Protein AF-A0A948TXX6-F1 (afdb_monomer)

Radius of gyration: 43.71 Å; Cα contacts (8 Å, |Δi|>4): 68; chains: 1; bounding box: 75×40×114 Å

Solvent-accessible surface area (backbone atoms only — not comparable to full-atom values): 9668 Å² total; per-residue (Å²): 133,86,66,78,89,77,59,56,74,69,57,52,52,53,51,52,52,50,51,52,52,50,51,52,52,50,52,50,49,63,56,50,52,58,52,55,53,48,55,55,49,54,52,52,51,52,52,49,52,52,52,55,50,53,52,49,51,52,53,50,51,52,49,54,49,49,52,52,50,49,53,51,51,51,51,51,61,66,66,42,76,70,42,74,52,79,82,43,51,57,52,50,51,55,48,53,52,50,40,25,58,78,33,66,29,49,73,48,80,44,76,57,71,88,86,69,82,55,94,81,62,70,59,77,84,52,71,46,77,48,75,50,65,54,71,73,33,52,53,50,33,51,56,54,57,73,71,40,103,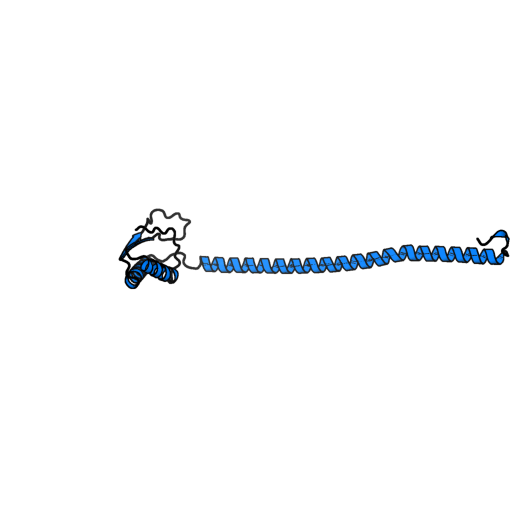59,97,78,78,87,87,79,88,86,88,83,134

Foldseek 3Di:
DPDPVPDDPVVVVVVVVVVVVVVVVVVVCVVVVVVVVVVVVVVVVVVVVVVVVVVVVVVVVVVVVVVVVVVVVVVVVVVPQLDCPPVCVVVVVVLLVVLCVVLVKDKDKDWDDPPDPPVPDRDDTDIDIDIDDDPVSVVSSVVSVVPDPDDDDDPDDDDDD

pLDDT: mean 81.22, std 14.35, range [43.41, 95.06]

Secondary structure (DSSP, 8-state):
---GGGS-HHHHHHHHHHHHHHHHHHHHHHHHHHHHHHHHHHHHHHHHHHHHHHHHHHHHHHHHHHHHHHHHHHHHHHHS--S--HHHHHHHHHHHHHHHHHTT-EEEEEE-------TTS-----EEEEEES-HHHHHHHHHHHHTSSS-----------

Mean predicted aligned error: 16.46 Å

Sequence (161 aa):
MINAASLNPRQKIYLTALIWLAILGALILWVLMPLVSQIQGDGSELARKKQEMELFYQDWEALAKSQKNYQVMANELNALPAILPANEALKFIVLIEKFAQVTNNQQTVAVVDASQPDKTQKGTIDLQINLRGNFPDLVKFLIYLENAPYYSYLKSLQAQR

Structure (mmCIF, N/CA/C/O backbone):
data_AF-A0A948TXX6-F1
#
_entry.id   AF-A0A948TXX6-F1
#
loop_
_atom_site.group_PDB
_atom_site.id
_atom_site.type_symbol
_atom_site.label_atom_id
_atom_site.label_alt_id
_atom_site.label_comp_id
_atom_site.label_asym_id
_atom_site.label_entity_id
_atom_site.label_seq_id
_atom_site.pdbx_PDB_ins_code
_atom_site.Cartn_x
_atom_site.Cartn_y
_atom_site.Cartn_z
_atom_site.occupancy
_atom_site.B_iso_or_equiv
_atom_site.auth_seq_id
_atom_site.auth_comp_id
_atom_site.auth_asym_id
_atom_site.auth_atom_id
_atom_site.pdbx_PDB_model_num
ATOM 1 N N . MET A 1 1 ? 36.294 -26.604 -62.347 1.00 43.97 1 MET A N 1
ATOM 2 C CA . MET A 1 1 ? 37.393 -25.614 -62.379 1.00 43.97 1 MET A CA 1
ATOM 3 C C . MET A 1 1 ? 37.492 -25.066 -63.796 1.00 43.97 1 MET A C 1
ATOM 5 O O . MET A 1 1 ? 37.871 -25.809 -64.690 1.00 43.97 1 MET A O 1
ATOM 9 N N . ILE A 1 2 ? 37.050 -23.827 -64.036 1.00 53.91 2 ILE A N 1
ATOM 10 C CA . ILE A 1 2 ? 37.133 -23.206 -65.368 1.00 53.91 2 ILE A CA 1
ATOM 11 C C . ILE A 1 2 ? 38.591 -22.788 -65.582 1.00 53.91 2 ILE A C 1
ATOM 13 O O . ILE A 1 2 ? 39.121 -21.965 -64.839 1.00 53.91 2 ILE A O 1
ATOM 17 N N . ASN A 1 3 ? 39.259 -23.408 -66.553 1.00 52.59 3 ASN A N 1
ATOM 18 C CA . ASN A 1 3 ? 40.684 -23.228 -66.796 1.00 52.59 3 ASN A CA 1
ATOM 19 C C . ASN A 1 3 ? 40.921 -21.880 -67.510 1.00 52.59 3 ASN A C 1
ATOM 21 O O . ASN A 1 3 ? 40.716 -21.759 -68.722 1.00 52.59 3 ASN A O 1
ATOM 25 N N . ALA A 1 4 ? 41.322 -20.850 -66.754 1.00 57.56 4 ALA A N 1
ATOM 26 C CA . ALA A 1 4 ? 41.476 -19.465 -67.224 1.00 57.56 4 ALA A CA 1
ATOM 27 C C . ALA A 1 4 ? 42.506 -19.287 -68.364 1.00 57.56 4 ALA A C 1
ATOM 29 O O . ALA A 1 4 ? 42.577 -18.225 -68.989 1.00 57.56 4 ALA A O 1
ATOM 30 N N . ALA A 1 5 ? 43.285 -20.327 -68.675 1.00 58.97 5 ALA A N 1
ATOM 31 C CA . ALA A 1 5 ? 44.251 -20.350 -69.769 1.00 58.97 5 ALA A CA 1
ATOM 32 C C . ALA A 1 5 ? 43.617 -20.440 -71.177 1.00 58.97 5 ALA A C 1
ATOM 34 O O . ALA A 1 5 ? 44.283 -20.090 -72.143 1.00 58.97 5 ALA A O 1
ATOM 35 N N . SER A 1 6 ? 42.340 -20.833 -71.307 1.00 60.09 6 SER A N 1
ATOM 36 C CA . SER A 1 6 ? 41.671 -21.068 -72.611 1.00 60.09 6 SER A CA 1
ATOM 37 C C . SER A 1 6 ? 40.690 -19.971 -73.067 1.00 60.09 6 SER A C 1
ATOM 39 O O . SER A 1 6 ? 40.086 -20.080 -74.131 1.00 60.09 6 SER A O 1
ATOM 41 N N . LEU A 1 7 ? 40.517 -18.904 -72.280 1.00 61.75 7 LEU A N 1
ATOM 42 C CA . LEU A 1 7 ? 39.529 -17.851 -72.549 1.00 61.75 7 LEU A CA 1
ATOM 43 C C . LEU A 1 7 ? 40.089 -16.743 -73.454 1.00 61.75 7 LEU A C 1
ATOM 45 O O . LEU A 1 7 ? 41.176 -16.212 -73.210 1.00 61.75 7 LEU A O 1
ATOM 49 N N . ASN A 1 8 ? 39.297 -16.346 -74.451 1.00 73.75 8 ASN A N 1
ATOM 50 C CA . ASN A 1 8 ? 39.593 -15.247 -75.373 1.00 73.75 8 ASN A CA 1
ATOM 51 C C . ASN A 1 8 ? 39.732 -13.921 -74.573 1.00 73.75 8 ASN A C 1
ATOM 53 O O . ASN A 1 8 ? 38.963 -13.725 -73.624 1.00 73.75 8 ASN A O 1
ATOM 57 N N . PRO A 1 9 ? 40.644 -12.978 -74.898 1.00 76.69 9 PRO A N 1
ATOM 58 C CA . PRO A 1 9 ? 40.934 -11.814 -74.046 1.00 76.69 9 PRO A CA 1
ATOM 59 C C . PRO A 1 9 ? 39.707 -10.969 -73.676 1.00 76.69 9 PRO A C 1
ATOM 61 O O . PRO A 1 9 ? 39.609 -10.476 -72.555 1.00 76.69 9 PRO A O 1
ATOM 64 N N . ARG A 1 10 ? 38.716 -10.874 -74.573 1.00 78.19 10 ARG A N 1
ATOM 65 C CA . ARG A 1 10 ? 37.445 -10.175 -74.311 1.00 78.19 10 ARG A CA 1
ATOM 66 C C . ARG A 1 10 ? 36.621 -10.837 -73.200 1.00 78.19 10 ARG A C 1
ATOM 68 O O . ARG A 1 10 ? 36.056 -10.142 -72.367 1.00 78.19 10 ARG A O 1
ATOM 75 N N . GLN A 1 11 ? 36.586 -12.169 -73.142 1.00 82.44 11 GLN A N 1
ATOM 76 C CA . GLN A 1 11 ? 35.839 -12.911 -72.117 1.00 82.44 11 GLN A CA 1
ATOM 77 C C . GLN A 1 11 ? 36.478 -12.774 -70.731 1.00 82.44 11 GLN A C 1
ATOM 79 O O . GLN A 1 11 ? 35.762 -12.707 -69.735 1.00 82.44 11 GLN A O 1
ATOM 84 N N . LYS A 1 12 ? 37.812 -12.666 -70.661 1.00 81.88 12 LYS A N 1
ATOM 85 C CA . LYS A 1 12 ? 38.522 -12.391 -69.402 1.00 81.88 12 LYS A CA 1
ATOM 86 C C . LYS A 1 12 ? 38.138 -11.029 -68.823 1.00 81.88 12 LYS A C 1
ATOM 88 O O . LYS A 1 12 ? 37.918 -10.945 -67.623 1.00 81.88 12 LYS A O 1
ATOM 93 N N . ILE A 1 13 ? 37.992 -10.007 -69.670 1.00 87.12 13 ILE A N 1
ATOM 94 C CA . ILE A 1 13 ? 37.581 -8.653 -69.258 1.00 87.12 13 ILE A CA 1
ATOM 95 C C . ILE A 1 13 ? 36.144 -8.644 -68.722 1.00 87.12 13 ILE A C 1
ATOM 97 O O . ILE A 1 13 ? 35.882 -8.054 -67.679 1.00 87.12 13 ILE A O 1
ATOM 101 N N . TYR A 1 14 ? 35.209 -9.328 -69.390 1.00 89.38 14 TYR A N 1
ATOM 102 C CA . TYR A 1 14 ? 33.835 -9.427 -68.883 1.00 89.38 14 TYR A CA 1
ATOM 103 C C . TYR A 1 14 ? 33.757 -10.200 -67.564 1.00 89.38 14 TYR A C 1
ATOM 105 O O . TYR A 1 14 ? 33.011 -9.806 -66.672 1.00 89.38 14 TYR A O 1
ATOM 113 N N . LEU A 1 15 ? 34.547 -11.268 -67.412 1.00 89.00 15 LEU A N 1
ATOM 114 C CA . LEU A 1 15 ? 34.576 -12.052 -66.181 1.00 89.00 15 LEU A CA 1
ATOM 115 C C . LEU A 1 15 ? 35.136 -11.242 -65.005 1.00 89.00 15 LEU A C 1
ATOM 117 O O . LEU A 1 15 ? 34.557 -11.263 -63.922 1.00 89.00 15 LEU A O 1
ATOM 121 N N . THR A 1 16 ? 36.227 -10.497 -65.208 1.00 88.69 16 THR A N 1
ATOM 122 C CA . THR A 1 16 ? 36.783 -9.633 -64.157 1.00 88.69 16 THR A CA 1
ATOM 123 C C . THR A 1 16 ? 35.846 -8.478 -63.820 1.00 88.69 16 THR A C 1
ATOM 125 O O . THR A 1 16 ? 35.667 -8.184 -62.641 1.00 88.69 16 THR A O 1
ATOM 128 N N . ALA A 1 17 ? 35.189 -7.870 -64.812 1.00 91.38 17 ALA A N 1
ATOM 129 C CA . ALA A 1 17 ? 34.179 -6.838 -64.582 1.00 91.38 17 ALA A CA 1
ATOM 130 C C . ALA A 1 17 ? 32.981 -7.367 -63.772 1.00 91.38 17 ALA A C 1
ATOM 132 O O . ALA A 1 17 ? 32.533 -6.704 -62.839 1.00 91.38 17 ALA A O 1
ATOM 133 N N . LEU A 1 18 ? 32.503 -8.580 -64.074 1.00 93.69 18 LEU A N 1
ATOM 134 C CA . LEU A 1 18 ? 31.420 -9.230 -63.332 1.00 93.69 18 LEU A CA 1
ATOM 135 C C . LEU A 1 18 ? 31.816 -9.502 -61.873 1.00 93.69 18 LEU A C 1
ATOM 137 O O . LEU A 1 18 ? 31.027 -9.251 -60.966 1.00 93.69 18 LEU A O 1
ATOM 141 N N . ILE A 1 19 ? 33.044 -9.977 -61.639 1.00 93.69 19 ILE A N 1
ATOM 142 C CA . ILE A 1 19 ? 33.568 -10.212 -60.286 1.00 93.69 19 ILE A CA 1
ATOM 143 C C . ILE A 1 19 ? 33.625 -8.899 -59.498 1.00 93.69 19 ILE A C 1
ATOM 145 O O . ILE A 1 19 ? 33.154 -8.851 -58.365 1.00 93.69 19 ILE A O 1
ATOM 149 N N . TRP A 1 20 ? 34.136 -7.821 -60.097 1.00 93.81 20 TRP A N 1
ATOM 150 C CA . TRP A 1 20 ? 34.177 -6.508 -59.445 1.00 93.81 20 TRP A CA 1
ATOM 151 C C . TRP A 1 20 ? 32.785 -5.966 -59.118 1.00 93.81 20 TRP A C 1
ATOM 153 O O . TRP A 1 20 ? 32.577 -5.434 -58.027 1.00 93.81 20 TRP A O 1
ATOM 163 N N . LEU A 1 21 ? 31.818 -6.152 -60.018 1.00 94.88 21 LEU A N 1
ATOM 164 C CA . LEU A 1 21 ? 30.430 -5.762 -59.784 1.00 94.88 21 LEU A CA 1
ATOM 165 C C . LEU A 1 21 ? 29.803 -6.561 -58.628 1.00 94.88 21 LEU A C 1
ATOM 167 O O . LEU A 1 21 ? 29.129 -5.989 -57.774 1.00 94.88 21 LEU A O 1
ATOM 171 N N . ALA A 1 22 ? 30.059 -7.871 -58.570 1.00 94.56 22 ALA A N 1
ATOM 172 C CA . ALA A 1 22 ? 29.578 -8.733 -57.493 1.00 94.56 22 AL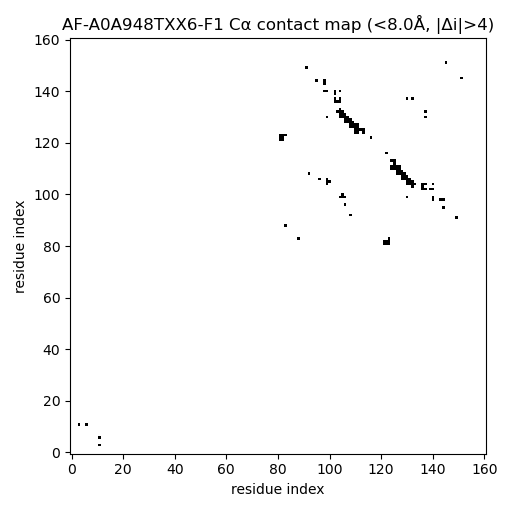A A CA 1
ATOM 173 C C . ALA A 1 22 ? 30.192 -8.355 -56.136 1.00 94.56 22 ALA A C 1
ATOM 175 O O . ALA A 1 22 ? 29.478 -8.306 -55.136 1.00 94.56 22 ALA A O 1
ATOM 176 N N . ILE A 1 23 ? 31.490 -8.032 -56.103 1.00 95.06 23 ILE A N 1
ATOM 177 C CA . ILE A 1 23 ? 32.179 -7.563 -54.893 1.00 95.06 23 ILE A CA 1
ATOM 178 C C . ILE A 1 23 ? 31.571 -6.245 -54.407 1.00 95.06 23 ILE A C 1
ATOM 180 O O . ILE A 1 23 ? 31.259 -6.124 -53.226 1.00 95.06 23 ILE A O 1
ATOM 184 N N . LEU A 1 24 ? 31.348 -5.280 -55.306 1.00 94.75 24 LEU A N 1
ATOM 185 C CA . LEU A 1 24 ? 30.702 -4.009 -54.963 1.00 94.75 24 LEU A CA 1
ATOM 186 C C . LEU A 1 24 ? 29.284 -4.217 -54.417 1.00 94.75 24 LEU A C 1
ATOM 188 O O . LEU A 1 24 ? 28.935 -3.641 -53.388 1.00 94.75 24 LEU A O 1
ATOM 192 N N . GLY A 1 25 ? 28.487 -5.076 -55.057 1.00 94.81 25 GLY A N 1
ATOM 193 C CA . GLY A 1 25 ? 27.143 -5.416 -54.586 1.00 94.81 25 GLY A CA 1
ATOM 194 C C . GLY A 1 25 ? 27.150 -6.057 -53.196 1.00 94.81 25 GLY A C 1
ATOM 195 O O . GLY A 1 25 ? 26.371 -5.662 -52.330 1.00 94.81 25 GLY A O 1
ATOM 196 N N . ALA A 1 26 ? 28.069 -6.994 -52.951 1.00 94.00 26 ALA A N 1
ATOM 197 C CA . ALA A 1 26 ? 28.228 -7.629 -51.646 1.00 94.00 26 ALA A CA 1
ATOM 198 C C . ALA A 1 26 ? 28.620 -6.618 -50.556 1.00 94.00 26 ALA A C 1
ATOM 200 O O . ALA A 1 26 ? 28.075 -6.664 -49.456 1.00 94.00 26 ALA A O 1
ATOM 201 N N . LEU A 1 27 ? 29.509 -5.671 -50.871 1.00 93.88 27 LEU A N 1
ATOM 202 C CA . LEU A 1 27 ? 29.942 -4.620 -49.946 1.00 93.88 27 LEU A CA 1
ATOM 203 C C . LEU A 1 27 ? 28.778 -3.694 -49.559 1.00 93.88 27 LEU A C 1
ATOM 205 O O . LEU A 1 27 ? 28.595 -3.386 -48.384 1.00 93.88 27 LEU A O 1
ATOM 209 N N . ILE A 1 28 ? 27.946 -3.310 -50.532 1.00 93.50 28 ILE A N 1
ATOM 210 C CA . ILE A 1 28 ? 26.749 -2.488 -50.297 1.00 93.50 28 ILE A CA 1
ATOM 211 C C . ILE A 1 28 ? 25.762 -3.218 -49.381 1.00 93.50 28 ILE A C 1
ATOM 213 O O . ILE A 1 28 ? 25.291 -2.645 -48.397 1.00 93.50 28 ILE A O 1
ATOM 217 N N . LEU A 1 29 ? 25.470 -4.491 -49.667 1.00 93.00 29 LEU A N 1
ATOM 218 C CA . LEU A 1 29 ? 24.571 -5.294 -48.836 1.00 93.00 29 LEU A CA 1
ATOM 219 C C . LEU A 1 29 ? 25.118 -5.472 -47.416 1.00 93.00 29 LEU A C 1
ATOM 221 O O . LEU A 1 29 ? 24.358 -5.374 -46.454 1.00 93.00 29 LEU A O 1
ATOM 225 N N . TRP A 1 30 ? 26.430 -5.668 -47.277 1.00 93.06 30 TRP A N 1
ATOM 226 C CA . TRP A 1 30 ? 27.072 -5.846 -45.978 1.00 93.06 30 TRP A CA 1
ATOM 227 C C . TRP A 1 30 ? 27.018 -4.594 -45.097 1.00 93.06 30 TRP A C 1
ATOM 229 O O . TRP A 1 30 ? 26.969 -4.722 -43.879 1.00 93.06 30 TRP A O 1
ATOM 239 N N . VAL A 1 31 ? 26.968 -3.396 -45.686 1.00 91.75 31 VAL A N 1
ATOM 240 C CA . VAL A 1 31 ? 26.828 -2.131 -44.943 1.00 91.75 31 VAL A CA 1
ATOM 241 C C . VAL A 1 31 ? 25.363 -1.795 -44.655 1.00 91.75 31 VAL A C 1
ATOM 243 O O . VAL A 1 31 ? 25.033 -1.367 -43.550 1.00 91.75 31 VAL A O 1
ATOM 246 N N . LEU A 1 32 ? 24.461 -1.998 -45.619 1.00 91.44 32 LEU A N 1
ATOM 247 C CA . LEU A 1 32 ? 23.051 -1.625 -45.464 1.00 91.44 32 LEU A CA 1
ATOM 248 C C . LEU A 1 32 ? 22.286 -2.558 -44.519 1.00 91.44 32 LEU A C 1
ATOM 250 O O . LEU A 1 32 ? 21.443 -2.097 -43.752 1.00 91.44 32 LEU A O 1
ATOM 254 N N . MET A 1 33 ? 22.580 -3.859 -44.545 1.00 90.38 33 MET A N 1
ATOM 255 C CA . MET A 1 33 ? 21.887 -4.848 -43.718 1.00 90.38 33 MET A CA 1
ATOM 256 C C . MET A 1 33 ? 22.020 -4.595 -42.201 1.00 90.38 33 MET A C 1
ATOM 258 O O . MET A 1 33 ? 20.981 -4.541 -41.535 1.00 90.38 33 MET A O 1
ATOM 262 N N . PRO A 1 34 ? 23.226 -4.393 -41.623 1.00 90.75 34 PRO A N 1
ATOM 263 C CA . PRO A 1 34 ? 23.345 -4.090 -40.198 1.00 90.75 34 PRO A CA 1
ATOM 264 C C . PRO A 1 34 ? 22.712 -2.741 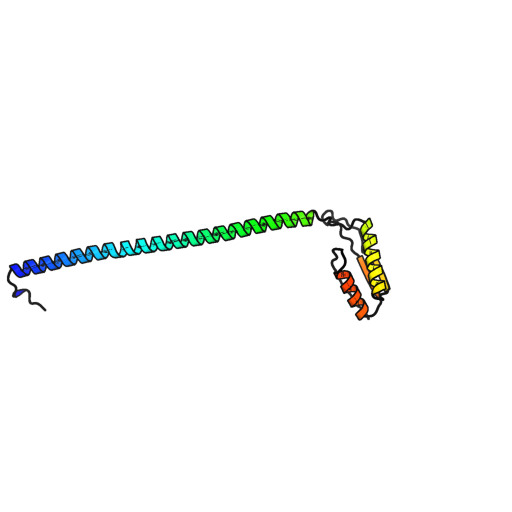-39.847 1.00 90.75 34 PRO A C 1
ATOM 266 O O . PRO A 1 34 ? 22.118 -2.619 -38.780 1.00 90.75 34 PRO A O 1
ATOM 269 N N . LEU A 1 35 ? 22.768 -1.756 -40.749 1.00 88.56 35 LEU A N 1
ATOM 270 C CA . LEU A 1 35 ? 22.200 -0.430 -40.512 1.00 88.56 35 LEU A CA 1
ATOM 271 C C . LEU A 1 35 ? 20.670 -0.477 -40.382 1.00 88.56 35 LEU A C 1
ATOM 273 O O . LEU A 1 35 ? 20.106 0.082 -39.445 1.00 88.56 35 LEU A O 1
ATOM 277 N N . VAL A 1 36 ? 19.993 -1.203 -41.277 1.00 88.19 36 VAL A N 1
ATOM 278 C CA . VAL A 1 36 ? 18.534 -1.394 -41.205 1.00 88.19 36 VAL A CA 1
ATOM 279 C C . VAL A 1 36 ? 18.146 -2.185 -39.954 1.00 88.19 36 VAL A C 1
ATOM 281 O O . VAL A 1 36 ? 17.165 -1.846 -39.293 1.00 88.19 36 VAL A O 1
ATOM 284 N N . SER A 1 37 ? 18.930 -3.206 -39.595 1.00 87.31 37 SER A N 1
ATOM 285 C CA . SER A 1 37 ? 18.686 -4.000 -38.387 1.00 87.31 37 SER A CA 1
ATOM 286 C C . SER A 1 37 ? 18.828 -3.178 -37.102 1.00 87.31 37 SER A C 1
ATOM 288 O O . SER A 1 37 ? 18.046 -3.378 -36.176 1.00 87.31 37 SER A O 1
ATOM 290 N N . GLN A 1 38 ? 19.796 -2.259 -37.033 1.00 87.81 38 GLN A N 1
ATOM 291 C CA . GLN A 1 38 ? 19.979 -1.373 -35.878 1.00 87.81 38 GLN A CA 1
ATOM 292 C C . GLN A 1 38 ? 18.811 -0.396 -35.729 1.00 87.81 38 GLN A C 1
ATOM 294 O O . GLN A 1 38 ? 18.248 -0.289 -34.648 1.00 87.81 38 GLN A O 1
ATOM 299 N N . ILE A 1 39 ? 18.365 0.224 -36.827 1.00 86.06 39 ILE A N 1
ATOM 300 C CA . ILE A 1 39 ? 17.231 1.165 -36.809 1.00 86.06 39 ILE A CA 1
ATOM 301 C C . ILE A 1 39 ? 15.945 0.492 -36.304 1.00 86.06 39 ILE A C 1
ATOM 303 O O . ILE A 1 39 ? 15.187 1.084 -35.534 1.00 86.06 39 ILE A O 1
ATOM 307 N N . GLN A 1 40 ? 15.688 -0.751 -36.721 1.00 86.06 40 GLN A N 1
ATOM 308 C CA . GLN A 1 40 ? 14.537 -1.512 -36.226 1.00 86.06 40 GLN A CA 1
ATOM 309 C C . GLN A 1 40 ? 14.680 -1.859 -34.736 1.00 86.06 40 GLN A C 1
ATOM 311 O O . GLN A 1 40 ? 13.704 -1.756 -33.989 1.00 86.06 40 GLN A O 1
ATOM 316 N N . GLY A 1 41 ? 15.893 -2.218 -34.300 1.00 88.00 41 GLY A N 1
ATOM 317 C CA . GLY A 1 41 ? 16.219 -2.463 -32.895 1.00 88.00 41 GLY A CA 1
ATOM 318 C C . GLY A 1 41 ? 15.950 -1.238 -32.020 1.00 88.00 41 GLY A C 1
ATOM 319 O O . GLY A 1 41 ? 15.147 -1.321 -31.091 1.00 88.00 41 GLY A O 1
ATOM 320 N N . ASP A 1 42 ? 16.516 -0.089 -32.386 1.00 86.19 42 ASP A N 1
ATOM 321 C CA . ASP A 1 42 ? 16.373 1.177 -31.660 1.00 86.19 42 ASP A CA 1
ATOM 322 C C . ASP A 1 42 ? 14.907 1.626 -31.579 1.00 86.19 42 ASP A C 1
ATOM 324 O O . ASP A 1 42 ? 14.442 2.090 -30.536 1.00 86.19 42 ASP A O 1
ATOM 328 N N . GLY A 1 43 ? 14.140 1.439 -32.660 1.00 88.00 43 GLY A N 1
ATOM 329 C CA . GLY A 1 43 ? 12.707 1.734 -32.681 1.00 88.00 43 GLY A CA 1
ATOM 330 C C . GLY A 1 43 ? 11.911 0.864 -31.703 1.00 88.00 43 GLY A C 1
ATOM 331 O O . GLY A 1 43 ? 11.052 1.372 -30.976 1.00 88.00 43 GLY A O 1
ATOM 332 N N . SER A 1 44 ? 12.219 -0.436 -31.645 1.00 88.50 44 SER A N 1
ATOM 333 C CA . SER A 1 44 ? 11.578 -1.368 -30.709 1.00 88.50 44 SER A CA 1
ATOM 334 C C . SER A 1 44 ? 11.949 -1.079 -29.250 1.00 88.50 44 SER A C 1
ATOM 336 O O . SER A 1 44 ? 11.082 -1.105 -28.375 1.00 88.50 44 SER A O 1
ATOM 338 N N . GLU A 1 45 ? 13.208 -0.720 -28.985 1.00 91.62 45 GLU A N 1
ATOM 339 C CA . GLU A 1 45 ? 13.672 -0.351 -27.649 1.00 91.62 45 GLU A CA 1
ATOM 340 C C . GLU A 1 45 ? 13.030 0.961 -27.186 1.00 91.62 45 GLU A C 1
ATOM 342 O O . GLU A 1 45 ? 12.583 1.065 -26.042 1.00 91.62 45 GLU A O 1
ATOM 347 N N . LEU A 1 46 ? 12.912 1.948 -28.078 1.00 90.75 46 LEU A N 1
ATOM 348 C CA . LEU A 1 46 ? 12.240 3.210 -27.783 1.00 90.75 46 LEU A CA 1
ATOM 349 C C . LEU A 1 46 ? 10.755 3.001 -27.466 1.00 90.75 46 LEU A C 1
ATOM 351 O O . LEU A 1 46 ? 10.238 3.610 -26.528 1.00 90.75 46 LEU A O 1
ATOM 355 N N . ALA A 1 47 ? 10.068 2.138 -28.219 1.00 91.94 47 ALA A N 1
ATOM 356 C CA . ALA A 1 47 ? 8.679 1.783 -27.941 1.00 91.94 47 ALA A CA 1
ATOM 357 C C . ALA A 1 47 ? 8.540 1.104 -26.569 1.00 91.94 47 ALA A C 1
ATOM 359 O O . ALA A 1 47 ? 7.679 1.495 -25.780 1.00 91.94 47 ALA A O 1
ATOM 360 N N . ARG A 1 48 ? 9.436 0.164 -26.242 1.00 93.25 48 ARG A N 1
ATOM 361 C CA . ARG A 1 48 ? 9.439 -0.509 -24.937 1.00 93.25 48 ARG A CA 1
ATOM 362 C C . ARG A 1 48 ? 9.681 0.470 -23.790 1.00 93.25 48 ARG A C 1
ATOM 364 O O . ARG A 1 48 ? 8.929 0.462 -22.824 1.00 93.25 48 ARG A O 1
ATOM 371 N N . LYS A 1 49 ? 10.663 1.370 -23.919 1.00 92.38 49 LYS A N 1
ATOM 372 C CA . LYS A 1 49 ? 10.943 2.404 -22.907 1.00 92.38 49 LYS A CA 1
ATOM 373 C C . LYS A 1 49 ? 9.765 3.352 -22.697 1.00 92.38 49 LYS A C 1
ATOM 375 O O . LYS A 1 49 ? 9.504 3.748 -21.566 1.00 92.38 49 LYS A O 1
ATOM 380 N N . LYS A 1 50 ? 9.035 3.710 -23.760 1.00 92.31 50 LYS A N 1
ATOM 381 C CA . LYS A 1 50 ? 7.805 4.509 -23.632 1.00 92.31 50 LYS A CA 1
ATOM 382 C C . LYS A 1 50 ? 6.730 3.767 -22.842 1.00 92.31 50 LYS A C 1
ATOM 384 O O . LYS A 1 50 ? 6.125 4.367 -21.963 1.00 92.31 50 LYS A O 1
ATOM 389 N N . GLN A 1 51 ? 6.539 2.480 -23.117 1.00 93.81 51 GLN A N 1
ATOM 390 C CA . GLN A 1 51 ? 5.566 1.662 -22.399 1.00 93.81 51 GLN A CA 1
ATOM 391 C C . GLN A 1 51 ? 5.948 1.467 -20.922 1.00 93.81 51 GLN A C 1
ATOM 393 O O . GLN A 1 51 ? 5.101 1.613 -20.047 1.00 93.81 51 GLN A O 1
ATOM 398 N N . GLU A 1 52 ? 7.221 1.188 -20.630 1.00 93.94 52 GLU A N 1
ATOM 399 C CA . GLU A 1 52 ? 7.736 1.098 -19.255 1.00 93.94 52 GLU A CA 1
ATOM 400 C C . GLU A 1 52 ? 7.522 2.415 -18.491 1.00 93.94 52 GLU A C 1
ATOM 402 O O . GLU A 1 52 ? 7.094 2.404 -17.338 1.00 93.94 52 GLU A O 1
ATOM 407 N N . MET A 1 53 ? 7.757 3.555 -19.147 1.00 92.38 53 MET A N 1
ATOM 408 C CA . MET A 1 53 ? 7.530 4.875 -18.558 1.00 92.38 53 MET A CA 1
ATOM 409 C C . MET A 1 53 ? 6.043 5.128 -18.270 1.00 92.38 53 MET A C 1
ATOM 411 O O . MET A 1 53 ? 5.704 5.650 -17.212 1.00 92.38 53 MET A O 1
ATOM 415 N N . GLU A 1 54 ? 5.149 4.752 -19.184 1.00 93.38 54 GLU A N 1
ATOM 416 C CA . GLU A 1 54 ? 3.703 4.902 -18.991 1.00 93.38 54 GLU A CA 1
ATOM 417 C C . GLU A 1 54 ? 3.197 4.080 -17.799 1.00 93.38 54 GLU A C 1
ATOM 419 O O . GLU A 1 54 ? 2.465 4.607 -16.961 1.00 93.38 54 GLU A O 1
ATOM 424 N N . LEU A 1 55 ? 3.650 2.830 -17.668 1.00 93.81 55 LEU A N 1
ATOM 425 C CA . LEU A 1 55 ? 3.337 1.983 -16.513 1.00 93.81 55 LEU A CA 1
ATOM 426 C C . LEU A 1 55 ? 3.850 2.598 -15.205 1.00 93.81 55 LEU A C 1
ATOM 428 O O . LEU A 1 55 ? 3.105 2.690 -14.233 1.00 93.81 55 LEU A O 1
ATOM 432 N N . PHE A 1 56 ? 5.086 3.102 -15.200 1.00 93.38 56 PHE A N 1
ATOM 433 C CA . PHE A 1 56 ? 5.649 3.781 -14.035 1.00 93.38 56 PHE A CA 1
ATOM 434 C C . PHE A 1 56 ? 4.815 5.001 -13.605 1.00 93.38 56 PHE A C 1
ATOM 436 O O . PHE A 1 56 ? 4.572 5.200 -12.414 1.00 93.38 56 PHE A O 1
ATOM 443 N N . TYR A 1 57 ? 4.336 5.808 -14.558 1.00 92.31 57 TYR A N 1
ATOM 444 C CA . TYR A 1 57 ? 3.465 6.946 -14.252 1.00 92.31 57 TYR A CA 1
ATOM 445 C C . TYR A 1 57 ? 2.112 6.517 -13.676 1.00 92.31 57 TYR A C 1
ATOM 447 O O . TYR A 1 57 ? 1.620 7.168 -12.752 1.00 92.31 57 TYR A O 1
ATOM 455 N N . GLN A 1 58 ? 1.526 5.429 -14.181 1.00 92.50 58 GLN A N 1
ATOM 456 C CA . GLN A 1 58 ? 0.272 4.888 -13.647 1.00 92.50 58 GLN A CA 1
ATOM 457 C C . GLN A 1 58 ? 0.435 4.410 -12.199 1.00 92.50 58 GLN A C 1
ATOM 459 O O . GLN A 1 58 ? -0.374 4.771 -11.340 1.00 92.50 58 GLN A O 1
ATOM 464 N N . ASP A 1 59 ? 1.508 3.673 -11.907 1.00 92.94 59 ASP A N 1
ATOM 465 C CA . ASP A 1 59 ? 1.822 3.212 -10.551 1.00 92.94 59 ASP A CA 1
ATOM 466 C C . ASP A 1 59 ? 2.053 4.391 -9.597 1.00 92.94 59 ASP A C 1
ATOM 468 O O . ASP A 1 59 ? 1.546 4.411 -8.471 1.00 92.94 59 ASP A O 1
ATOM 472 N N . TRP A 1 60 ? 2.768 5.419 -10.062 1.00 93.25 60 TRP A N 1
ATOM 473 C CA . TRP A 1 60 ? 3.002 6.637 -9.291 1.00 93.25 60 TRP A CA 1
ATOM 474 C C . TRP A 1 60 ? 1.702 7.385 -8.970 1.00 93.25 60 TRP A C 1
ATOM 476 O O . TRP A 1 60 ? 1.493 7.823 -7.836 1.00 93.25 60 TRP A O 1
ATOM 486 N N . GLU A 1 61 ? 0.796 7.512 -9.942 1.00 93.62 61 GLU A N 1
ATOM 487 C CA . GLU A 1 61 ? -0.500 8.160 -9.736 1.00 93.62 61 GLU A CA 1
ATOM 488 C C . GLU A 1 61 ? -1.378 7.372 -8.753 1.00 93.62 61 GLU A C 1
ATOM 490 O O . GLU A 1 61 ? -2.017 7.962 -7.874 1.00 93.62 61 GLU A O 1
ATOM 495 N N . ALA A 1 62 ? -1.385 6.040 -8.857 1.00 92.25 62 ALA A N 1
ATOM 496 C CA . ALA A 1 62 ? -2.096 5.170 -7.928 1.00 92.25 62 ALA A CA 1
ATOM 497 C C . ALA A 1 62 ? -1.564 5.326 -6.494 1.00 92.25 62 ALA A C 1
ATOM 499 O O . ALA A 1 62 ? -2.351 5.481 -5.554 1.00 92.25 62 ALA A O 1
ATOM 500 N N . LEU A 1 63 ? -0.239 5.370 -6.325 1.00 92.19 63 LEU A N 1
ATOM 501 C CA . LEU A 1 63 ? 0.395 5.584 -5.026 1.00 92.19 63 LEU A CA 1
ATOM 502 C C . LEU A 1 63 ? 0.046 6.961 -4.443 1.00 92.19 63 LEU A C 1
ATOM 504 O O . LEU A 1 63 ? -0.343 7.055 -3.278 1.00 92.19 63 LEU A O 1
ATOM 508 N N . ALA A 1 64 ? 0.109 8.019 -5.255 1.00 92.50 64 ALA A N 1
ATOM 509 C CA . ALA A 1 64 ? -0.244 9.373 -4.835 1.00 92.50 64 ALA A CA 1
ATOM 510 C C . ALA A 1 64 ? -1.719 9.479 -4.406 1.00 92.50 64 ALA A C 1
ATOM 512 O O . ALA A 1 64 ? -2.030 10.084 -3.375 1.00 92.50 64 ALA A O 1
ATOM 513 N N . LYS A 1 65 ? -2.637 8.845 -5.152 1.00 92.31 65 LYS A N 1
ATOM 514 C CA . LYS A 1 65 ? -4.057 8.749 -4.774 1.00 92.31 65 LYS A CA 1
ATOM 515 C C . LYS A 1 65 ? -4.236 7.992 -3.462 1.00 92.31 65 LYS A C 1
ATOM 517 O O . LYS A 1 65 ? -4.959 8.467 -2.590 1.00 92.31 65 LYS A O 1
ATOM 522 N N . SER A 1 66 ? -3.552 6.862 -3.293 1.00 89.12 66 SER A N 1
ATOM 523 C CA . SER A 1 66 ? -3.605 6.074 -2.059 1.00 89.12 66 SER A CA 1
ATOM 524 C C . SER A 1 66 ? -3.117 6.878 -0.852 1.00 89.12 66 SER A C 1
ATOM 526 O O . SER A 1 66 ? -3.789 6.923 0.177 1.00 89.12 66 SER A O 1
ATOM 528 N N . GLN A 1 67 ? -1.996 7.590 -0.983 1.00 90.31 67 GLN A N 1
ATOM 529 C CA . GLN A 1 67 ? -1.464 8.439 0.082 1.00 90.31 67 GLN A CA 1
ATOM 530 C C . GLN A 1 67 ? -2.426 9.576 0.445 1.00 90.31 67 GLN A C 1
ATOM 532 O O . GLN A 1 67 ? -2.643 9.847 1.627 1.00 90.31 67 GLN A O 1
ATOM 537 N N . LYS A 1 68 ? -3.039 10.219 -0.556 1.00 90.12 68 LYS A N 1
ATOM 538 C CA . LYS A 1 68 ? -4.048 11.259 -0.332 1.00 90.12 68 LYS A CA 1
ATOM 539 C C . LYS A 1 68 ? -5.269 10.701 0.400 1.00 90.12 68 LYS A C 1
ATOM 541 O O . LYS A 1 68 ? -5.716 11.302 1.372 1.00 90.12 68 LYS A O 1
ATOM 546 N N . ASN A 1 69 ? -5.774 9.545 -0.024 1.00 87.56 69 ASN A N 1
ATOM 547 C CA . ASN A 1 69 ? -6.910 8.887 0.622 1.00 87.56 69 ASN A CA 1
ATOM 548 C C . ASN A 1 69 ? -6.581 8.499 2.066 1.00 87.56 69 ASN A C 1
ATOM 550 O O . ASN A 1 69 ? -7.387 8.743 2.958 1.00 87.56 69 ASN A O 1
ATOM 554 N N . TYR A 1 70 ? -5.378 7.977 2.313 1.00 86.44 70 TYR A N 1
ATOM 555 C CA . TYR A 1 70 ? -4.910 7.673 3.661 1.00 86.44 70 TYR A CA 1
ATOM 556 C C . TYR A 1 70 ? -4.862 8.923 4.544 1.00 86.44 70 TYR A C 1
ATOM 558 O O . TYR A 1 70 ? -5.329 8.883 5.675 1.00 86.44 70 TYR A O 1
ATOM 566 N N . GLN A 1 71 ? -4.345 10.048 4.041 1.00 84.00 71 GLN A N 1
ATOM 567 C CA . GLN A 1 71 ? -4.320 11.304 4.798 1.00 84.00 71 GLN A CA 1
ATOM 568 C C . GLN A 1 71 ? -5.726 11.817 5.119 1.00 84.00 71 GLN A C 1
ATOM 570 O O . GLN A 1 71 ? -5.968 12.258 6.239 1.00 84.00 71 GLN A O 1
ATOM 575 N N . VAL A 1 72 ? -6.660 11.738 4.167 1.00 84.25 72 VAL A N 1
ATOM 576 C CA . VAL A 1 72 ? -8.062 12.120 4.393 1.00 84.25 72 VAL A CA 1
ATOM 577 C C . VAL A 1 72 ? -8.695 11.221 5.455 1.00 84.25 72 VAL A C 1
ATOM 579 O O . VAL A 1 72 ? -9.193 11.735 6.452 1.00 84.25 72 VAL A O 1
ATOM 582 N N . MET A 1 73 ? -8.582 9.899 5.313 1.00 79.25 73 MET A N 1
ATOM 583 C CA . MET A 1 73 ? -9.123 8.942 6.284 1.00 79.25 73 MET A CA 1
ATOM 584 C C . MET A 1 73 ? -8.477 9.078 7.664 1.00 79.25 73 MET A C 1
ATOM 586 O O . MET A 1 73 ? -9.167 9.031 8.675 1.00 79.25 73 MET A O 1
ATOM 590 N N . ALA A 1 74 ? -7.162 9.289 7.738 1.00 75.38 74 ALA A N 1
ATOM 591 C CA . ALA A 1 74 ? -6.467 9.517 9.000 1.00 75.38 74 ALA A CA 1
ATOM 592 C C . ALA A 1 74 ? -6.931 10.816 9.671 1.00 75.38 74 ALA A C 1
ATOM 594 O O . ALA A 1 74 ? -7.074 10.853 10.891 1.00 75.38 74 ALA A O 1
ATOM 595 N N . ASN A 1 75 ? -7.187 11.878 8.904 1.00 74.12 75 ASN A N 1
ATOM 596 C CA . ASN A 1 75 ? -7.733 13.123 9.441 1.00 74.12 75 ASN A CA 1
ATOM 597 C C . ASN A 1 75 ? -9.178 12.945 9.922 1.00 74.12 75 ASN A C 1
ATOM 599 O O . ASN A 1 75 ? -9.506 13.428 11.001 1.00 74.12 75 ASN A O 1
ATOM 603 N N . GLU A 1 76 ? -10.012 12.208 9.186 1.00 74.56 76 GLU A N 1
ATOM 604 C CA . GLU A 1 76 ? -11.381 11.871 9.599 1.00 74.56 76 GLU A CA 1
ATOM 605 C C . GLU A 1 76 ? -11.394 11.018 10.873 1.00 74.56 76 GLU A C 1
ATOM 607 O O . GLU A 1 76 ? -12.079 11.364 11.829 1.00 74.56 76 GLU A O 1
ATOM 612 N N . LEU A 1 77 ? -10.567 9.971 10.951 1.00 63.09 77 LEU A N 1
ATOM 613 C CA . LEU A 1 77 ? -10.412 9.134 12.147 1.00 63.09 77 LEU A CA 1
ATOM 614 C C . LEU A 1 77 ? -9.850 9.915 13.343 1.00 63.09 77 LEU A C 1
ATOM 616 O O . LEU A 1 77 ? -10.209 9.641 14.484 1.00 63.09 77 LEU A O 1
ATOM 620 N N . ASN A 1 78 ? -8.974 10.896 13.109 1.00 61.16 78 ASN A N 1
ATOM 621 C CA . ASN A 1 78 ? -8.479 11.777 14.167 1.00 61.16 78 ASN A CA 1
ATOM 622 C C . ASN A 1 78 ? -9.498 12.839 14.600 1.00 61.16 78 ASN A C 1
ATOM 624 O O . ASN A 1 78 ? -9.392 13.316 15.731 1.00 61.16 78 ASN A O 1
ATOM 628 N N . ALA A 1 79 ? -10.431 13.203 13.716 1.00 60.56 79 ALA A N 1
ATOM 629 C CA . ALA A 1 79 ? -11.554 14.097 13.983 1.00 60.56 79 ALA A CA 1
ATOM 630 C C . ALA A 1 79 ? -12.739 13.374 14.643 1.00 60.56 79 ALA A C 1
ATOM 632 O O . ALA A 1 79 ? -13.562 14.031 15.283 1.00 60.56 79 ALA A O 1
ATOM 633 N N . LEU A 1 80 ? -12.812 12.040 14.547 1.00 57.56 80 LEU A N 1
ATOM 634 C CA . LEU A 1 80 ? -13.682 11.257 15.416 1.00 57.56 80 LEU A CA 1
ATOM 635 C C . LEU A 1 80 ? -13.240 11.502 16.865 1.00 57.56 80 LEU A C 1
ATOM 637 O O . LEU A 1 80 ? -12.055 11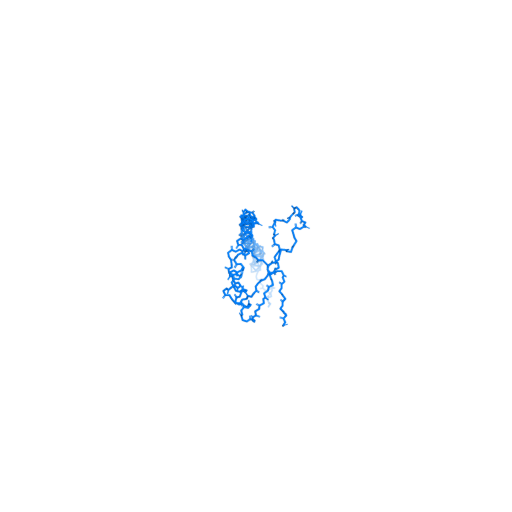.337 17.183 1.00 57.56 80 LEU A O 1
ATOM 641 N N . PRO A 1 81 ? -14.152 11.927 17.756 1.00 53.62 81 PRO A N 1
ATOM 642 C CA . PRO A 1 81 ? -13.811 12.146 19.148 1.00 53.62 81 PRO A CA 1
ATOM 643 C C . PRO A 1 81 ? -13.298 10.826 19.722 1.00 53.62 81 PRO A C 1
ATOM 645 O O . PRO A 1 81 ? -14.033 9.855 19.857 1.00 53.62 81 PRO A O 1
ATOM 648 N N . ALA A 1 82 ? -12.008 10.786 20.047 1.00 56.22 82 ALA A N 1
ATOM 649 C CA . ALA A 1 82 ? -11.323 9.592 20.534 1.00 56.22 82 ALA A CA 1
ATOM 650 C C . ALA A 1 82 ? -11.696 9.212 21.976 1.00 56.22 82 ALA A C 1
ATOM 652 O O . ALA A 1 82 ? -10.930 8.551 22.666 1.00 56.22 82 ALA A O 1
ATOM 653 N N . ILE A 1 83 ? -12.805 9.729 22.483 1.00 54.22 83 ILE A N 1
ATOM 654 C CA . ILE A 1 83 ? -13.093 9.773 23.904 1.00 54.22 83 ILE A CA 1
ATOM 655 C C . ILE A 1 83 ? -14.603 9.669 24.015 1.00 54.22 83 ILE A C 1
ATOM 657 O O . ILE A 1 83 ? -15.305 10.587 23.600 1.00 54.22 83 ILE A O 1
ATOM 661 N N . LEU A 1 84 ? -15.086 8.568 24.589 1.00 56.16 84 LEU A N 1
ATOM 662 C CA . LEU A 1 84 ? -16.368 8.557 25.286 1.00 56.16 84 LEU A CA 1
ATOM 663 C C . LEU A 1 84 ? -16.316 9.718 26.291 1.00 56.16 84 LEU A C 1
ATOM 665 O O . LEU A 1 84 ? -15.543 9.629 27.250 1.00 56.16 84 LEU A O 1
ATOM 669 N N . PRO A 1 85 ? -17.064 10.824 26.104 1.00 56.69 85 PRO A N 1
ATOM 670 C CA . PRO A 1 85 ? -17.130 11.855 27.129 1.00 56.69 85 PRO A CA 1
ATOM 671 C C . PRO A 1 85 ? -17.553 11.197 28.448 1.00 56.69 85 PRO A C 1
ATOM 673 O O . PRO A 1 85 ? -18.296 10.219 28.434 1.00 56.69 85 PRO A O 1
ATOM 676 N N . ALA A 1 86 ? -17.123 11.711 29.602 1.00 54.62 86 ALA A N 1
ATOM 677 C CA . ALA A 1 86 ? -17.416 11.084 30.902 1.00 54.62 86 ALA A CA 1
ATOM 678 C C . ALA A 1 86 ? -18.923 10.798 31.127 1.00 54.62 86 ALA A C 1
ATOM 680 O O . ALA A 1 86 ? -19.288 9.840 31.804 1.00 54.62 86 ALA A O 1
ATOM 681 N N . ASN A 1 87 ? -19.804 11.580 30.490 1.00 59.78 87 ASN A N 1
ATOM 682 C CA . ASN A 1 87 ? -21.258 11.388 30.491 1.00 59.78 87 ASN A CA 1
ATOM 683 C C . ASN A 1 87 ? -21.742 10.163 29.672 1.00 59.78 87 ASN A C 1
ATOM 685 O O . ASN A 1 87 ? -22.844 9.660 29.874 1.00 59.78 87 ASN A O 1
ATOM 689 N N . GLU A 1 88 ? -20.939 9.662 28.735 1.00 68.56 88 GLU A N 1
ATOM 690 C CA . GLU A 1 88 ? -21.214 8.453 27.950 1.00 68.56 88 GLU A CA 1
ATOM 691 C C . GLU A 1 88 ? -20.607 7.188 28.555 1.00 68.56 88 GLU A C 1
ATOM 693 O O . GLU A 1 88 ? -21.140 6.107 28.321 1.00 68.56 88 GLU A O 1
ATOM 698 N N . ALA A 1 89 ? -19.574 7.299 29.397 1.00 71.06 89 ALA A N 1
ATOM 699 C CA . ALA A 1 89 ? -19.052 6.157 30.150 1.00 71.06 89 ALA A CA 1
ATOM 700 C C . ALA A 1 89 ? -20.146 5.510 31.019 1.00 71.06 89 ALA A C 1
ATOM 702 O O . ALA A 1 89 ? -20.281 4.288 31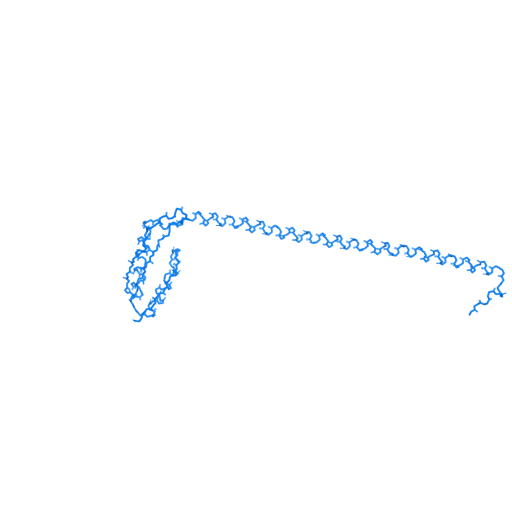.054 1.00 71.06 89 ALA A O 1
ATOM 703 N N . LEU A 1 90 ? -21.000 6.330 31.643 1.00 76.06 90 LEU A N 1
ATOM 704 C CA . LEU A 1 90 ? -22.158 5.839 32.389 1.00 76.06 90 LEU A CA 1
ATOM 705 C C . LEU A 1 90 ? -23.163 5.117 31.478 1.00 76.06 90 LEU A C 1
ATOM 707 O O . LEU A 1 90 ? -23.675 4.063 31.843 1.00 76.06 90 LEU A O 1
ATOM 711 N N . LYS A 1 91 ? -23.416 5.639 30.270 1.00 80.81 91 LYS A N 1
ATOM 712 C CA . LYS A 1 91 ? -24.296 4.983 29.285 1.00 80.81 91 LYS A CA 1
ATOM 713 C C . LYS A 1 91 ? -23.732 3.638 28.832 1.00 80.81 91 LYS A C 1
ATOM 715 O O . LYS A 1 91 ? -24.499 2.693 28.677 1.00 80.81 91 LYS A O 1
ATOM 720 N N . PHE A 1 92 ? -22.414 3.546 28.663 1.00 81.75 92 PHE A N 1
ATOM 721 C CA . PHE A 1 92 ? -21.736 2.292 28.360 1.00 81.75 92 PHE A CA 1
ATOM 722 C C . PHE A 1 92 ? -21.909 1.277 29.496 1.00 81.75 92 PHE A C 1
ATOM 724 O O . PHE A 1 92 ? -22.306 0.145 29.238 1.00 81.75 92 PHE A O 1
ATOM 731 N N . ILE A 1 93 ? -21.712 1.680 30.757 1.00 83.25 93 ILE A N 1
ATOM 732 C CA . ILE A 1 93 ? -21.925 0.793 31.915 1.00 83.25 93 ILE A CA 1
ATOM 733 C C . ILE A 1 93 ? -23.379 0.297 31.962 1.00 83.25 93 ILE A C 1
ATOM 735 O O . ILE A 1 93 ? -23.606 -0.905 32.061 1.00 83.25 93 ILE A O 1
ATOM 739 N N . VAL A 1 94 ? -24.362 1.187 31.789 1.00 87.06 94 VAL A N 1
ATOM 740 C CA . VAL A 1 94 ? -25.791 0.812 31.741 1.00 87.06 94 VAL A CA 1
ATOM 741 C C . VAL A 1 94 ? -26.083 -0.166 30.596 1.00 87.06 94 VAL A C 1
ATOM 743 O O . VAL A 1 94 ? -26.893 -1.084 30.736 1.00 87.06 94 VAL A O 1
ATOM 746 N N . LEU A 1 95 ? -25.422 -0.002 29.449 1.00 88.25 95 LEU A N 1
ATOM 747 C CA . LEU A 1 95 ? -25.547 -0.911 28.313 1.00 88.25 95 LEU A CA 1
ATOM 748 C C . LEU A 1 95 ? -24.983 -2.306 28.640 1.00 88.25 95 LEU A C 1
ATOM 750 O O . LEU A 1 95 ? -25.651 -3.303 28.365 1.00 88.25 95 LEU A O 1
ATOM 754 N N . ILE A 1 96 ? -23.820 -2.382 29.293 1.00 89.44 96 ILE A N 1
ATOM 755 C CA . ILE A 1 96 ? -23.235 -3.638 29.792 1.00 89.44 96 ILE A CA 1
ATOM 756 C C . ILE A 1 96 ? -24.169 -4.333 30.786 1.00 89.44 96 ILE A C 1
ATOM 758 O O . ILE A 1 96 ? -24.399 -5.539 30.685 1.00 89.44 96 ILE A O 1
ATOM 762 N N . GLU A 1 97 ? -24.747 -3.580 31.720 1.00 88.56 97 GLU A N 1
ATOM 763 C CA . GLU A 1 97 ? -25.705 -4.110 32.690 1.00 88.56 97 GLU A CA 1
ATOM 764 C C . GLU A 1 97 ? -26.950 -4.676 32.006 1.00 88.56 97 GLU A C 1
ATOM 766 O O . GLU A 1 97 ? -27.407 -5.770 32.343 1.00 88.56 97 GLU A O 1
ATOM 771 N N . LYS A 1 98 ? -27.465 -3.977 30.989 1.00 90.31 98 LYS A N 1
ATOM 772 C CA . LYS A 1 98 ? -28.592 -4.454 30.186 1.00 90.31 98 LYS A CA 1
ATOM 773 C C . LYS A 1 98 ? -28.246 -5.736 29.429 1.00 90.31 98 LYS A C 1
ATOM 775 O O . LYS A 1 98 ? -29.068 -6.648 29.377 1.00 90.31 98 LYS A O 1
ATOM 780 N N . PHE A 1 99 ? -27.050 -5.834 28.852 1.00 92.12 99 PHE A N 1
ATOM 781 C CA . PHE A 1 99 ? -26.613 -7.048 28.160 1.00 92.12 99 PHE A CA 1
ATOM 782 C C . PHE A 1 99 ? -26.501 -8.233 29.109 1.00 92.12 99 PHE A C 1
ATOM 784 O O . PHE A 1 99 ? -26.982 -9.317 28.784 1.00 92.12 99 PHE A O 1
ATOM 791 N N . ALA A 1 100 ? -25.934 -8.030 30.295 1.00 90.19 100 ALA A N 1
ATOM 792 C CA . ALA A 1 100 ? -25.849 -9.067 31.312 1.00 90.19 100 ALA A CA 1
ATOM 793 C C . ALA A 1 100 ? -27.245 -9.538 31.755 1.00 90.19 100 ALA A C 1
ATOM 795 O O . ALA A 1 100 ? -27.500 -10.740 31.767 1.00 90.19 100 ALA A O 1
ATOM 796 N N . GLN A 1 101 ? -28.190 -8.613 31.964 1.00 90.62 101 GLN A N 1
ATOM 797 C CA . GLN A 1 101 ? -29.586 -8.951 32.270 1.00 90.62 101 GLN A CA 1
ATOM 798 C C . GLN A 1 101 ? -30.259 -9.774 31.162 1.00 90.62 101 GLN A C 1
ATOM 800 O O . GLN A 1 101 ? -30.835 -10.821 31.442 1.00 90.62 101 GLN A O 1
ATOM 805 N N . VAL A 1 102 ? -30.169 -9.338 29.899 1.00 92.25 102 VAL A N 1
ATOM 806 C CA . VAL A 1 102 ? -30.791 -10.035 28.751 1.00 92.25 102 VAL A CA 1
ATOM 807 C C . VAL A 1 102 ? -30.182 -11.422 28.530 1.00 92.25 102 VAL A C 1
ATOM 809 O O . VAL A 1 102 ? -30.848 -12.330 28.034 1.00 92.25 102 VAL A O 1
ATOM 812 N N . THR A 1 103 ? -28.919 -11.595 28.908 1.00 91.19 103 THR A N 1
ATOM 813 C CA . THR A 1 103 ? -28.194 -12.857 28.756 1.00 91.19 103 THR A CA 1
ATOM 814 C C . THR A 1 103 ? -28.198 -13.715 30.016 1.00 91.19 103 THR A C 1
ATOM 816 O O . THR A 1 103 ? -27.571 -14.757 29.998 1.00 91.19 103 THR A O 1
ATOM 819 N N . ASN A 1 104 ? -28.929 -13.351 31.077 1.00 90.81 104 ASN A N 1
ATOM 820 C CA . ASN A 1 104 ? -28.961 -14.072 32.361 1.00 90.81 104 ASN A CA 1
ATOM 821 C C . ASN A 1 104 ? -27.589 -14.213 33.056 1.00 90.81 104 ASN A C 1
ATOM 823 O O . ASN A 1 104 ? -27.362 -15.161 33.810 1.00 90.81 104 ASN A O 1
ATOM 827 N N . ASN A 1 105 ? -26.679 -13.263 32.839 1.00 89.62 105 ASN A N 1
ATOM 828 C CA . ASN A 1 105 ? -25.423 -13.169 33.579 1.00 89.62 105 ASN A CA 1
ATOM 829 C C . ASN A 1 105 ? -25.571 -12.207 34.765 1.00 89.62 105 ASN A C 1
ATOM 831 O O . ASN A 1 105 ? -26.170 -11.143 34.640 1.00 89.62 105 ASN A O 1
ATOM 835 N N . GLN A 1 106 ? -24.977 -12.549 35.909 1.00 88.44 106 GLN A N 1
ATOM 836 C CA . GLN A 1 106 ? -24.730 -11.588 36.985 1.00 88.44 106 GLN A CA 1
ATOM 837 C C . GLN A 1 106 ? -23.443 -10.825 36.679 1.00 88.44 106 GLN A C 1
ATOM 839 O O . GLN A 1 106 ? -22.411 -11.450 36.441 1.00 88.44 106 GLN A O 1
ATOM 844 N N . GLN A 1 107 ? -23.490 -9.496 36.701 1.00 87.50 107 GLN A N 1
ATOM 845 C CA . GLN A 1 107 ? -22.353 -8.644 36.364 1.00 87.50 107 GLN A CA 1
ATOM 846 C C . GLN A 1 107 ? -21.807 -7.857 37.556 1.00 87.50 107 GLN A C 1
ATOM 848 O O . GLN A 1 107 ? -22.538 -7.433 38.449 1.00 87.50 107 GLN A O 1
ATOM 853 N N . THR A 1 108 ? -20.503 -7.600 37.539 1.00 86.94 108 THR A N 1
ATOM 854 C CA . THR A 1 108 ? -19.849 -6.584 38.369 1.00 86.94 108 THR A CA 1
ATOM 855 C C . THR A 1 108 ? -18.840 -5.840 37.506 1.00 86.94 108 THR A C 1
ATOM 857 O O . THR A 1 108 ? -17.951 -6.465 36.928 1.00 86.94 108 THR A O 1
ATOM 860 N N . VAL A 1 109 ? -18.990 -4.519 37.404 1.00 84.62 109 VAL A N 1
ATOM 861 C CA . VAL A 1 109 ? -18.117 -3.655 36.598 1.00 84.62 109 VAL A CA 1
ATOM 862 C C . VAL A 1 109 ? -17.222 -2.843 37.529 1.00 84.62 109 VAL A C 1
ATOM 864 O O . VAL A 1 109 ? -17.712 -2.206 38.458 1.00 84.62 109 VAL A O 1
ATOM 867 N N . ALA A 1 110 ? -15.917 -2.863 37.279 1.00 83.62 110 ALA A N 1
ATOM 868 C CA . ALA A 1 110 ? -14.928 -2.053 37.978 1.00 83.62 110 ALA A CA 1
ATOM 869 C C . ALA A 1 110 ? -14.114 -1.233 36.970 1.00 83.62 110 ALA A C 1
ATOM 871 O O . ALA A 1 110 ? -13.788 -1.717 35.887 1.00 83.62 110 ALA A O 1
ATOM 872 N N . VAL A 1 111 ? -13.773 0.005 37.328 1.00 78.19 111 VAL A N 1
ATOM 873 C CA . VAL A 1 111 ? -12.858 0.839 36.539 1.00 78.19 111 VAL A CA 1
ATOM 874 C C . VAL A 1 111 ? -11.434 0.496 36.963 1.00 78.19 111 VAL A C 1
ATOM 876 O O . VAL A 1 111 ? -11.090 0.646 38.137 1.00 78.19 111 VAL A O 1
ATOM 879 N N . VAL A 1 112 ? -10.619 0.015 36.026 1.00 72.69 112 VAL A N 1
ATOM 880 C CA . VAL A 1 112 ? -9.219 -0.339 36.281 1.00 72.69 112 VAL A CA 1
ATOM 881 C C . VAL A 1 112 ? -8.379 0.906 36.027 1.00 72.69 112 VAL A C 1
ATOM 883 O O . VAL A 1 112 ? -7.883 1.117 34.935 1.00 72.69 112 VAL A O 1
ATOM 886 N N . ASP A 1 113 ? -8.300 1.742 37.058 1.00 58.69 113 ASP A N 1
ATOM 887 C CA . ASP A 1 113 ? -7.366 2.856 37.234 1.00 58.69 113 ASP A CA 1
ATOM 888 C C . ASP A 1 113 ? -7.318 3.952 36.138 1.00 58.69 113 ASP A C 1
ATOM 890 O O . ASP A 1 113 ? -6.819 3.776 35.032 1.00 58.69 113 ASP A O 1
ATOM 894 N N . ALA A 1 114 ? -7.769 5.159 36.497 1.00 52.34 114 ALA A N 1
ATOM 895 C CA . ALA A 1 114 ? -7.593 6.387 35.709 1.00 52.34 114 ALA A CA 1
ATOM 896 C C . ALA A 1 114 ? -6.260 7.110 36.025 1.00 52.34 114 ALA A C 1
ATOM 898 O O . ALA A 1 114 ? -6.049 8.257 35.619 1.00 52.34 114 ALA A O 1
ATOM 899 N N . SER A 1 115 ? -5.369 6.473 36.791 1.00 43.84 115 SER A N 1
ATOM 900 C CA . SER A 1 115 ? -4.185 7.101 37.383 1.00 43.84 115 SER A CA 1
ATOM 901 C C . SER A 1 115 ? -2.937 6.951 36.518 1.00 43.84 115 SER A C 1
ATOM 903 O O . SER A 1 115 ? -1.962 6.338 36.930 1.00 43.84 115 SER A O 1
ATOM 905 N N . GLN A 1 116 ? -2.958 7.545 35.327 1.00 43.41 116 GLN A N 1
ATOM 906 C CA . GLN A 1 116 ? -1.804 8.208 34.707 1.00 43.41 116 GLN A CA 1
ATOM 907 C C . GLN A 1 116 ? -2.269 8.782 33.367 1.00 43.41 116 GLN A C 1
ATOM 909 O O . GLN A 1 116 ? -2.345 8.054 32.379 1.00 43.41 116 GLN A O 1
ATOM 914 N N . PRO A 1 117 ? -2.603 10.084 33.295 1.00 44.34 117 PRO A N 1
ATOM 915 C CA . PRO A 1 117 ? -2.765 10.746 32.016 1.00 44.34 117 PRO A CA 1
ATOM 916 C C . PRO A 1 117 ? -1.371 10.882 31.405 1.00 44.34 117 PRO A C 1
ATOM 918 O O . PRO A 1 117 ? -0.728 11.930 31.502 1.00 44.34 117 PRO A O 1
ATOM 921 N N . ASP A 1 118 ? -0.878 9.807 30.796 1.00 44.94 118 ASP A N 1
ATOM 922 C CA . ASP A 1 118 ? 0.181 9.928 29.815 1.00 44.94 118 ASP A CA 1
ATOM 923 C C . ASP A 1 118 ? -0.382 10.851 28.736 1.00 44.94 118 ASP A C 1
ATOM 925 O O . ASP A 1 118 ? -1.353 10.524 28.050 1.00 44.94 118 ASP A O 1
ATOM 929 N N . LYS A 1 119 ? 0.176 12.064 28.643 1.00 47.19 119 LYS A N 1
ATOM 930 C CA . LYS A 1 119 ? -0.315 13.190 27.820 1.00 47.19 119 LYS A CA 1
ATOM 931 C C . LYS A 1 119 ? -0.386 12.885 26.313 1.00 47.19 119 LYS A C 1
ATOM 933 O O . LYS A 1 119 ? -0.680 13.770 25.515 1.00 47.19 119 LYS A O 1
ATOM 938 N N . THR A 1 120 ? -0.091 11.653 25.924 1.00 45.50 120 THR A N 1
ATOM 939 C CA . THR A 1 120 ? -0.011 11.125 24.567 1.00 45.50 120 THR A CA 1
ATOM 940 C C . THR A 1 120 ? -1.108 10.106 24.248 1.00 45.50 120 THR A C 1
ATOM 942 O O . THR A 1 120 ? -1.360 9.870 23.067 1.00 45.50 120 THR A O 1
ATOM 945 N N . GLN A 1 121 ? -1.805 9.535 25.240 1.00 48.59 121 GLN A N 1
ATOM 946 C CA . GLN A 1 121 ? -2.906 8.601 24.996 1.00 48.59 121 GLN A CA 1
ATOM 947 C C . GLN A 1 121 ? -4.244 9.338 25.051 1.00 48.59 121 GLN A C 1
ATOM 949 O O . GLN A 1 121 ? -4.716 9.765 26.102 1.00 48.59 121 GLN A O 1
ATOM 954 N N . LYS A 1 122 ? -4.861 9.501 23.877 1.00 50.94 122 LYS A N 1
ATOM 955 C CA . LYS A 1 122 ? -6.264 9.913 23.745 1.00 50.94 122 LYS A CA 1
ATOM 956 C C . LYS A 1 122 ? -7.114 9.042 24.692 1.00 50.94 122 LYS A C 1
ATOM 958 O O . LYS A 1 122 ? -7.003 7.821 24.64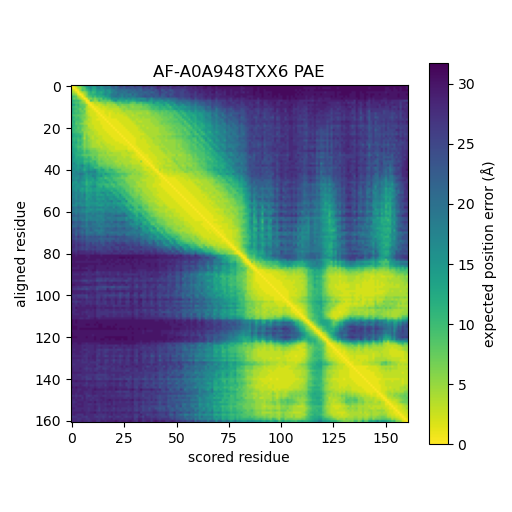6 1.00 50.94 122 LYS A O 1
ATOM 963 N N . GLY A 1 123 ? -7.871 9.684 25.585 1.00 57.06 123 GLY A N 1
ATOM 964 C CA . GLY A 1 123 ? -8.483 9.085 26.778 1.00 57.06 123 GLY A CA 1
ATOM 965 C C . GLY A 1 123 ? -9.278 7.804 26.521 1.00 57.06 123 GLY A C 1
ATOM 966 O O . GLY A 1 123 ? -10.423 7.853 26.077 1.00 57.06 123 GLY A O 1
ATOM 967 N N . THR A 1 124 ? -8.674 6.668 26.862 1.00 62.88 124 THR A N 1
ATOM 968 C CA . THR A 1 124 ? -9.337 5.363 26.940 1.00 62.88 124 THR A CA 1
ATOM 969 C C . THR A 1 124 ? -9.713 5.078 28.394 1.00 62.88 124 THR A C 1
ATOM 971 O O . THR A 1 124 ? -9.028 5.524 29.313 1.00 62.88 124 THR A O 1
ATOM 974 N N . ILE A 1 125 ? -10.834 4.387 28.612 1.00 73.12 125 ILE A N 1
ATOM 975 C CA . ILE A 1 125 ? -11.270 3.950 29.943 1.00 73.12 125 ILE A CA 1
ATOM 976 C C . ILE A 1 125 ? -11.153 2.434 29.979 1.00 73.12 125 ILE A C 1
ATOM 978 O O . ILE A 1 125 ? -11.831 1.743 29.218 1.00 73.12 125 ILE A O 1
ATOM 982 N N . ASP A 1 126 ? -10.317 1.930 30.879 1.00 79.81 126 ASP A N 1
ATOM 983 C CA . ASP A 1 126 ? -10.196 0.501 31.112 1.00 79.81 126 ASP A CA 1
ATOM 984 C C . ASP A 1 126 ? -11.263 0.032 32.102 1.00 79.81 126 ASP A C 1
ATOM 986 O O . ASP A 1 126 ? -11.382 0.519 33.229 1.00 79.81 126 ASP A O 1
ATOM 990 N N . LEU A 1 127 ? -12.062 -0.936 31.657 1.00 81.56 127 LEU A N 1
ATOM 991 C CA . LEU A 1 127 ? -13.148 -1.524 32.427 1.00 81.56 127 LEU A CA 1
ATOM 992 C C . LEU A 1 127 ? -12.891 -3.016 32.603 1.00 81.56 127 LEU A C 1
ATOM 994 O O . LEU A 1 127 ? -12.643 -3.737 31.636 1.00 81.56 127 LEU A O 1
ATOM 998 N N . GLN A 1 128 ? -13.006 -3.484 33.839 1.00 87.31 128 GLN A N 1
ATOM 999 C CA . GLN A 1 128 ? -13.055 -4.900 34.161 1.00 87.31 128 GLN A CA 1
ATOM 1000 C C . GLN A 1 128 ? -14.506 -5.305 34.394 1.00 87.31 128 GLN A C 1
ATOM 1002 O O . GLN A 1 128 ? -15.181 -4.773 35.275 1.00 87.31 128 GLN A O 1
ATOM 1007 N N . ILE A 1 129 ? -14.974 -6.269 33.605 1.00 88.62 129 ILE A N 1
ATOM 1008 C CA . ILE A 1 129 ? -16.326 -6.816 33.691 1.00 88.62 129 ILE A CA 1
ATOM 1009 C C . ILE A 1 129 ? -16.205 -8.257 34.178 1.00 88.62 129 ILE A C 1
ATOM 1011 O O . ILE A 1 129 ? -15.668 -9.113 33.478 1.00 88.62 129 ILE A O 1
ATOM 1015 N N . ASN A 1 130 ? -16.707 -8.526 35.379 1.00 90.25 130 ASN A N 1
ATOM 1016 C CA . ASN A 1 130 ? -16.821 -9.879 35.910 1.00 90.25 130 ASN A CA 1
ATOM 1017 C C . ASN A 1 130 ? -18.245 -10.378 35.664 1.00 90.25 130 ASN A C 1
ATOM 1019 O O . ASN A 1 130 ? -19.204 -9.720 36.070 1.00 90.25 130 ASN A O 1
ATOM 1023 N N . LEU A 1 131 ? -18.375 -11.530 35.008 1.00 90.56 131 LEU A N 1
ATOM 1024 C CA . LEU A 1 131 ? -19.655 -12.166 34.704 1.00 90.56 131 LEU A CA 1
ATOM 1025 C C . LEU A 1 131 ? -19.744 -13.514 35.411 1.00 90.56 131 LEU A C 1
ATOM 1027 O O . LEU A 1 131 ? -18.800 -14.302 35.381 1.00 90.56 131 LEU A O 1
ATOM 1031 N N . ARG A 1 132 ? -20.899 -13.795 36.013 1.00 90.88 132 ARG A N 1
ATOM 1032 C CA . ARG A 1 132 ? -21.222 -15.088 36.613 1.00 90.88 132 ARG A CA 1
ATOM 1033 C C . ARG A 1 132 ? -22.502 -15.626 35.986 1.00 90.88 132 ARG A C 1
ATOM 1035 O O . ARG A 1 132 ? -23.567 -15.031 36.122 1.00 90.88 132 ARG A O 1
ATOM 1042 N N . GLY A 1 133 ? -22.383 -16.759 35.308 1.00 88.62 133 GLY A N 1
ATOM 1043 C CA . GLY A 1 133 ? -23.458 -17.383 34.547 1.00 88.62 133 GLY A CA 1
ATOM 1044 C C . GLY A 1 133 ? -23.017 -18.731 33.986 1.00 88.62 133 GLY A C 1
ATOM 1045 O O . GLY A 1 133 ? -22.008 -19.292 34.416 1.00 88.62 133 GLY A O 1
ATOM 1046 N N . ASN A 1 134 ? -23.774 -19.262 33.027 1.00 89.94 134 ASN A N 1
ATOM 1047 C CA . ASN A 1 134 ? -23.377 -20.453 32.280 1.00 89.94 134 ASN A CA 1
ATOM 1048 C C . ASN A 1 134 ? -22.612 -20.064 30.999 1.00 89.94 134 ASN A C 1
ATOM 1050 O O . ASN A 1 134 ? -22.656 -18.926 30.536 1.00 89.94 134 ASN A O 1
ATOM 1054 N N . PHE A 1 135 ? -21.896 -21.024 30.411 1.00 89.50 135 PHE A N 1
ATOM 1055 C CA . PHE A 1 135 ? -21.090 -20.766 29.217 1.00 89.50 135 PHE A CA 1
ATOM 1056 C C . PHE A 1 135 ? -21.908 -20.274 27.999 1.00 89.50 135 PHE A C 1
ATOM 1058 O O . PHE A 1 135 ? -21.490 -19.297 27.378 1.00 89.50 135 PHE A O 1
ATOM 1065 N N . PRO A 1 136 ? -23.073 -20.865 27.652 1.00 91.19 136 PRO A N 1
ATOM 1066 C CA . PRO A 1 136 ? -23.916 -20.339 26.573 1.00 91.19 136 PRO A CA 1
ATOM 1067 C C . PRO A 1 136 ? -24.303 -18.865 26.740 1.00 91.19 136 PRO A C 1
ATOM 1069 O O . PRO A 1 136 ? -24.343 -18.112 25.767 1.00 91.19 136 PRO A O 1
ATOM 1072 N N . ASP A 1 137 ? -24.575 -18.447 27.968 1.00 91.56 137 ASP A N 1
ATOM 1073 C CA . ASP A 1 137 ? -24.981 -17.089 28.300 1.00 91.56 137 ASP A CA 1
ATOM 1074 C C . ASP A 1 137 ? -23.807 -16.103 28.238 1.00 91.56 137 ASP A C 1
ATOM 1076 O O . ASP A 1 137 ? -23.985 -14.971 27.782 1.00 91.56 137 ASP A O 1
ATOM 1080 N N . LEU A 1 138 ? -22.588 -16.538 28.575 1.00 89.75 138 LEU A N 1
ATOM 1081 C CA . LEU A 1 138 ? -21.362 -15.770 28.317 1.00 89.75 138 LEU A CA 1
ATOM 1082 C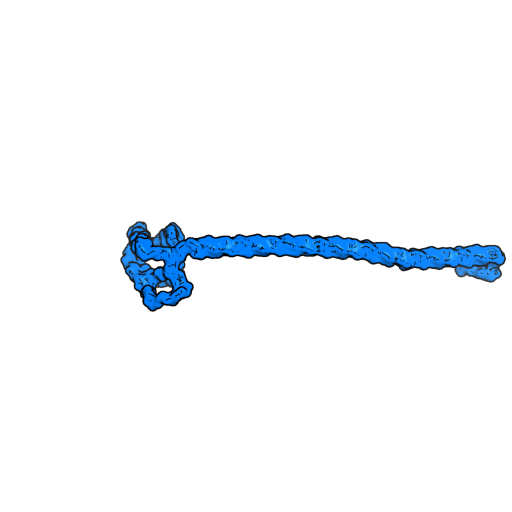 C . LEU A 1 138 ? -21.156 -15.521 26.815 1.00 89.75 138 LEU A C 1
ATOM 1084 O O . LEU A 1 138 ? -20.849 -14.402 26.410 1.00 89.75 138 LEU A O 1
ATOM 1088 N N . VAL A 1 139 ? -21.345 -16.545 25.976 1.00 91.19 139 VAL A N 1
ATOM 1089 C CA . VAL A 1 139 ? -21.184 -16.407 24.517 1.00 91.19 139 VAL A CA 1
ATOM 1090 C C . VAL A 1 139 ? -22.187 -15.400 23.955 1.00 91.19 139 VAL A C 1
ATOM 1092 O O . VAL A 1 139 ? -21.806 -14.523 23.182 1.00 91.19 139 VAL A O 1
ATOM 1095 N N . LYS A 1 140 ? -23.455 -15.464 24.383 1.00 92.06 140 LYS A N 1
ATOM 1096 C CA . LYS A 1 140 ? -24.462 -14.466 23.990 1.00 92.06 140 LYS A CA 1
ATOM 1097 C C . LYS A 1 140 ? -24.041 -13.062 24.410 1.00 92.06 140 LYS A C 1
ATOM 1099 O O . LYS A 1 140 ? -24.166 -12.138 23.614 1.00 92.06 140 LYS A O 1
ATOM 1104 N N . PHE A 1 141 ? -23.528 -12.898 25.628 1.00 92.00 141 PHE A N 1
ATOM 1105 C CA . PHE A 1 141 ? -23.068 -11.600 26.115 1.00 92.00 141 PHE A CA 1
ATOM 1106 C C . PHE A 1 141 ? -21.960 -11.020 25.231 1.00 92.00 141 PHE A C 1
ATOM 1108 O O . PHE A 1 141 ? -22.036 -9.853 24.853 1.00 92.00 141 PHE A O 1
ATOM 1115 N N . LEU A 1 142 ? -20.970 -11.835 24.851 1.00 89.94 142 LEU A N 1
ATOM 1116 C CA . LEU A 1 142 ? -19.886 -11.405 23.964 1.00 89.94 142 LEU A CA 1
ATOM 1117 C C . LEU A 1 142 ? -20.407 -10.965 22.589 1.00 89.94 142 LEU A C 1
ATOM 1119 O O . LEU A 1 142 ? -19.957 -9.945 22.077 1.00 89.94 142 LEU A O 1
ATOM 1123 N N . ILE A 1 143 ? -21.406 -11.662 22.039 1.00 89.62 143 ILE A N 1
ATOM 1124 C CA . ILE A 1 143 ? -22.052 -11.264 20.778 1.00 89.62 143 ILE A CA 1
ATOM 1125 C C . ILE A 1 143 ? -22.728 -9.891 20.917 1.00 89.62 143 ILE A C 1
ATOM 1127 O O . ILE A 1 143 ? -22.594 -9.044 20.035 1.00 89.62 143 ILE A O 1
ATOM 1131 N N . TYR A 1 144 ? -23.439 -9.631 22.019 1.00 89.25 144 TYR A N 1
ATOM 1132 C CA . TYR A 1 144 ? -24.041 -8.311 22.257 1.00 89.25 144 TYR A CA 1
ATOM 1133 C C . TYR A 1 144 ? -22.989 -7.211 22.428 1.00 89.25 144 TYR A C 1
ATOM 1135 O O . TYR A 1 144 ? -23.185 -6.103 21.931 1.00 89.25 144 TYR A O 1
ATOM 1143 N N . LEU A 1 145 ? -21.876 -7.520 23.096 1.00 88.62 145 LEU A N 1
ATOM 1144 C CA . LEU A 1 145 ? -20.765 -6.5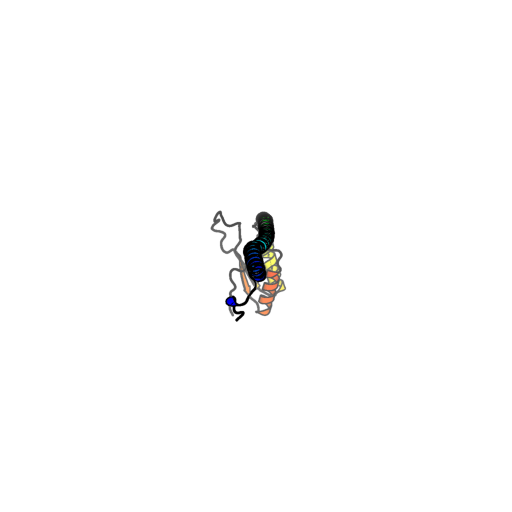93 23.291 1.00 88.62 145 LEU A CA 1
ATOM 1145 C C . LEU A 1 145 ? -20.098 -6.211 21.962 1.00 88.62 145 LEU A C 1
ATOM 1147 O O . LEU A 1 145 ? -19.834 -5.036 21.733 1.00 88.62 145 LEU A O 1
ATOM 1151 N N . GLU A 1 146 ? -19.872 -7.185 21.080 1.00 86.00 146 GLU A N 1
ATOM 1152 C CA . GLU A 1 146 ? -19.267 -6.970 19.758 1.00 86.00 146 GLU A CA 1
ATOM 1153 C C . GLU A 1 146 ? -20.149 -6.107 18.842 1.00 86.00 146 GLU A C 1
ATOM 1155 O O . GLU A 1 146 ? -19.644 -5.313 18.054 1.00 86.00 146 GLU A O 1
ATOM 1160 N N . ASN A 1 147 ? -21.474 -6.209 18.983 1.00 86.19 147 ASN A N 1
ATOM 1161 C CA . ASN A 1 147 ? -22.444 -5.436 18.200 1.00 86.19 147 ASN A CA 1
ATOM 1162 C C . ASN A 1 147 ? -22.852 -4.106 18.866 1.00 86.19 147 ASN A C 1
ATOM 1164 O O . ASN A 1 147 ? -23.801 -3.451 18.426 1.00 86.19 147 ASN A O 1
ATOM 1168 N N . ALA A 1 148 ? -22.182 -3.703 19.948 1.00 84.06 148 ALA A N 1
ATOM 1169 C CA . ALA A 1 148 ? -22.472 -2.450 20.630 1.00 84.06 148 ALA A CA 1
ATOM 1170 C C . ALA A 1 148 ? -22.077 -1.235 19.764 1.00 84.06 148 ALA A C 1
ATOM 1172 O O . ALA A 1 148 ? -21.082 -1.284 19.044 1.00 84.06 148 ALA A O 1
ATOM 1173 N N . PRO A 1 149 ? -22.778 -0.091 19.876 1.00 79.62 149 PRO A N 1
ATOM 1174 C CA . PRO A 1 149 ? -22.479 1.126 19.110 1.00 79.62 149 PRO A CA 1
ATOM 1175 C C . PRO A 1 149 ? -21.216 1.870 19.599 1.00 79.62 149 PRO A C 1
ATOM 1177 O O . PRO A 1 149 ? -21.074 3.069 19.370 1.00 79.62 149 PRO A O 1
ATOM 1180 N N . TYR A 1 150 ? -20.313 1.181 20.299 1.00 76.38 150 TYR A N 1
ATOM 1181 C CA . TYR A 1 150 ? -19.128 1.741 20.940 1.00 76.38 150 TYR A CA 1
ATOM 1182 C C . TYR A 1 150 ? -17.872 1.012 20.469 1.00 76.38 150 TYR A C 1
ATOM 1184 O O . TYR A 1 150 ? -17.847 -0.216 20.408 1.00 76.38 150 TYR A O 1
ATOM 1192 N N . TYR A 1 151 ? -16.802 1.763 20.198 1.00 74.69 151 TYR A N 1
ATOM 1193 C CA . TYR A 1 151 ? -15.494 1.172 19.928 1.00 74.69 151 TYR A CA 1
ATOM 1194 C C . TYR A 1 151 ? -14.919 0.600 21.228 1.00 74.69 151 TYR A C 1
ATOM 1196 O O . TYR A 1 151 ? -14.548 1.347 22.134 1.00 74.69 151 TYR A O 1
ATOM 1204 N N . SER A 1 152 ? -14.873 -0.727 21.327 1.00 74.81 152 SER A N 1
ATOM 1205 C CA . SER A 1 152 ? -14.333 -1.444 22.481 1.00 74.81 152 SER A CA 1
ATOM 1206 C C . SER A 1 152 ? -13.281 -2.454 22.031 1.00 74.81 152 SER A C 1
ATOM 1208 O O . SER A 1 152 ? -13.395 -3.062 20.969 1.00 74.81 152 SER A O 1
ATOM 1210 N N . TYR A 1 153 ? -12.227 -2.607 22.832 1.00 78.75 153 TYR A N 1
ATOM 1211 C CA . TYR A 1 153 ? -11.153 -3.564 22.583 1.00 78.75 153 TYR A CA 1
ATOM 1212 C C . TYR A 1 153 ? -11.009 -4.488 23.791 1.00 78.75 153 TYR A C 1
ATOM 1214 O O . TYR A 1 153 ? -10.763 -4.033 24.911 1.00 78.75 153 TYR A O 1
ATOM 1222 N N . LEU A 1 154 ? -11.159 -5.794 23.568 1.00 82.12 154 LEU A N 1
ATOM 1223 C CA . LEU A 1 154 ? -11.017 -6.801 24.613 1.00 82.12 154 LEU A CA 1
ATOM 1224 C C . LEU A 1 154 ? -9.529 -7.045 24.897 1.00 82.12 154 LEU A C 1
ATOM 1226 O O . LEU A 1 154 ? -8.847 -7.725 24.135 1.00 82.12 154 LEU A O 1
ATOM 1230 N N . LYS A 1 155 ? -9.021 -6.505 26.010 1.00 83.88 155 LYS A N 1
ATOM 1231 C CA . LYS A 1 155 ? -7.615 -6.696 26.411 1.00 83.88 155 LYS A CA 1
ATOM 1232 C C . LYS A 1 155 ? -7.318 -8.118 26.884 1.00 83.88 155 LYS A C 1
ATOM 1234 O O . LYS A 1 155 ? -6.264 -8.663 26.577 1.00 83.88 155 LYS A O 1
ATOM 1239 N N . SER A 1 156 ? -8.221 -8.706 27.664 1.00 85.25 156 SER A N 1
ATOM 1240 C CA . SER A 1 156 ? -8.059 -10.061 28.192 1.00 85.25 156 SER A CA 1
ATOM 1241 C C . SER A 1 156 ? -9.412 -10.685 28.521 1.00 85.25 156 SER A C 1
ATOM 1243 O O . SER A 1 156 ? -10.343 -9.977 28.902 1.00 85.25 156 SER A O 1
ATOM 1245 N N . LEU A 1 157 ? -9.505 -12.008 28.382 1.00 87.44 157 LEU A N 1
ATOM 1246 C CA . LEU A 1 157 ? -10.660 -12.809 28.776 1.00 87.44 157 LEU A CA 1
ATOM 1247 C C . LEU A 1 157 ? -10.167 -13.983 29.616 1.00 87.44 157 LEU A C 1
ATOM 1249 O O . LEU A 1 157 ? -9.296 -14.736 29.185 1.00 87.44 157 LEU A O 1
ATOM 1253 N N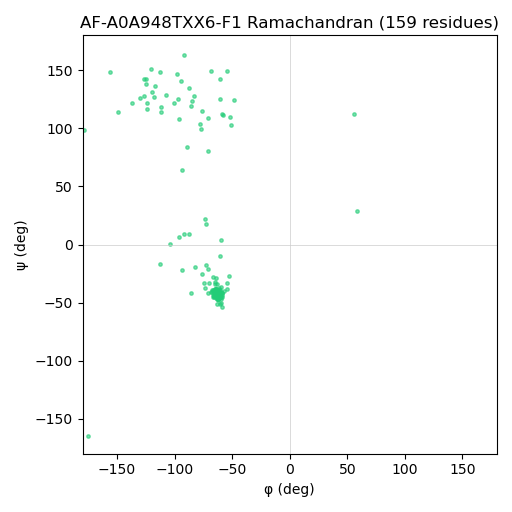 . GLN A 1 158 ? -10.733 -14.143 30.807 1.00 88.19 158 GLN A N 1
ATOM 1254 C CA . GLN A 1 158 ? -10.445 -15.268 31.689 1.00 88.19 158 GLN A CA 1
ATOM 1255 C C . GLN A 1 158 ? -11.764 -15.936 32.064 1.00 88.19 158 GLN A C 1
ATOM 1257 O O . GLN A 1 158 ? -12.692 -15.270 32.514 1.00 88.19 158 GLN A O 1
ATOM 1262 N N . ALA A 1 159 ? -11.844 -17.250 31.869 1.00 85.38 159 ALA A N 1
ATOM 1263 C CA . ALA A 1 159 ? -12.987 -18.060 32.265 1.00 85.38 159 ALA A CA 1
ATOM 1264 C C . ALA A 1 159 ? -12.526 -19.090 33.299 1.00 85.38 159 ALA A C 1
ATOM 1266 O O . ALA A 1 159 ? -11.565 -19.825 33.067 1.00 85.38 159 ALA A O 1
ATOM 1267 N N . GLN A 1 160 ? -13.205 -19.127 34.440 1.00 85.44 160 GLN A N 1
ATOM 1268 C CA . GLN A 1 160 ? -12.959 -20.077 35.523 1.00 85.44 160 GLN A CA 1
ATOM 1269 C C . GLN A 1 160 ? -14.233 -20.895 35.765 1.00 85.44 160 GLN A C 1
ATOM 1271 O O . GLN A 1 160 ? -15.333 -20.428 35.465 1.00 85.44 160 GLN A O 1
ATOM 1276 N N . ARG A 1 161 ? -14.067 -22.137 36.231 1.00 74.06 161 ARG A N 1
ATOM 1277 C CA . ARG A 1 161 ? -15.171 -23.052 36.550 1.00 74.06 161 ARG A CA 1
ATOM 1278 C C . ARG A 1 161 ? -15.714 -22.818 37.950 1.00 74.06 161 ARG A C 1
ATOM 1280 O O . ARG A 1 161 ? -14.885 -22.563 38.848 1.00 74.06 161 ARG A O 1
#

Nearest PDB structures (foldseek):
  3ta1-assembly1_C  TM=5.623E-01  e=1.651E+00  Archaeoglobus fulgidus DSM 4304
  4ad8-assembly1_A  TM=4.328E-01  e=3.892E+00  Deinococcus radiodurans R1 = ATCC 13939 = DSM 20539
  9c76-assembly1_A  TM=4.518E-01  e=2.620E+00  Homo sapiens
  1cii-assembly1_A  TM=2.771E-01  e=2.799E+00  Escherichia coli
  7qcd-assembly1_A  TM=3.224E-01  e=4.157E+00  Saccharomyces cerevisiae S288C